Protein AF-A0A2G9P6G5-F1 (afdb_monomer_lite)

Radius of gyration: 18.5 Å; chains: 1; bounding box: 48×15×50 Å

Foldseek 3Di:
DDDDPDDPPPDPPPPVQLVVLVVLLVVLVVVQVVVVVVVDPDRPVVSVVSNVVSVVSNVVVVVVVD

Structure (mmCIF, N/CA/C/O backbone):
data_AF-A0A2G9P6G5-F1
#
_entry.id   AF-A0A2G9P6G5-F1
#
loop_
_atom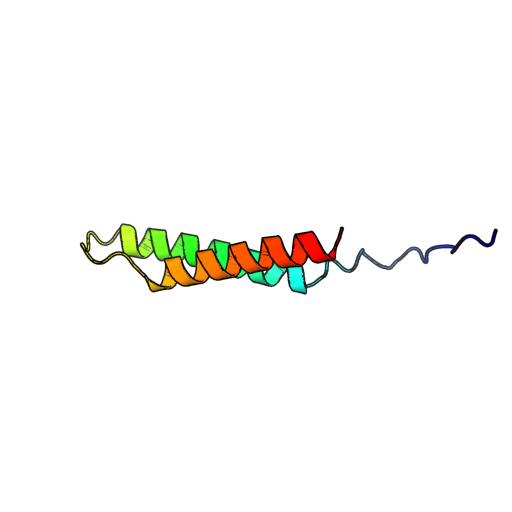_site.group_PDB
_atom_site.id
_atom_site.type_symbol
_atom_site.label_atom_id
_atom_site.label_alt_id
_atom_site.label_comp_id
_atom_site.label_asym_id
_atom_site.label_entity_id
_atom_site.label_seq_id
_atom_site.pdbx_PDB_ins_code
_atom_site.Cartn_x
_atom_site.Cartn_y
_atom_site.Cartn_z
_atom_site.occupancy
_atom_site.B_iso_or_equiv
_atom_site.auth_seq_id
_atom_site.auth_comp_id
_atom_site.auth_asym_id
_atom_site.auth_atom_id
_atom_site.pdbx_PDB_model_num
ATOM 1 N N . MET A 1 1 ? 30.323 -7.006 -33.602 1.00 53.25 1 MET A N 1
ATOM 2 C CA . MET A 1 1 ? 30.510 -7.077 -32.137 1.00 53.25 1 MET A CA 1
ATOM 3 C C . MET A 1 1 ? 31.232 -5.812 -31.698 1.00 53.25 1 MET A C 1
ATOM 5 O O . MET A 1 1 ? 32.434 -5.725 -31.897 1.00 53.25 1 MET A O 1
ATOM 9 N N . LEU A 1 2 ? 30.514 -4.803 -31.200 1.00 45.50 2 LEU A N 1
ATOM 10 C CA . LEU A 1 2 ? 31.124 -3.607 -30.609 1.00 45.50 2 LEU A CA 1
ATOM 11 C C . LEU A 1 2 ? 30.555 -3.470 -29.196 1.00 45.50 2 LEU A C 1
ATOM 13 O O . LEU A 1 2 ? 29.382 -3.151 -29.022 1.00 45.50 2 LEU A O 1
ATOM 17 N N . GLY A 1 3 ? 31.372 -3.827 -28.205 1.00 53.66 3 GLY A N 1
ATOM 18 C CA . GLY A 1 3 ? 31.020 -3.737 -26.796 1.00 53.66 3 GLY A CA 1
ATOM 19 C C . GLY A 1 3 ? 30.833 -2.280 -26.394 1.00 53.66 3 GLY A C 1
ATOM 20 O O . GLY A 1 3 ? 31.751 -1.471 -26.539 1.00 53.66 3 GLY A O 1
ATOM 21 N N . GLN A 1 4 ? 29.646 -1.956 -25.883 1.00 52.97 4 GLN A N 1
ATOM 22 C CA . GLN A 1 4 ? 29.429 -0.714 -25.158 1.00 52.97 4 GLN A CA 1
ATOM 23 C C . GLN A 1 4 ? 30.280 -0.744 -23.888 1.00 52.97 4 GLN A C 1
ATOM 25 O O . GLN A 1 4 ? 29.988 -1.443 -22.920 1.00 52.97 4 GLN A O 1
ATOM 30 N N . LYS A 1 5 ? 31.385 -0.008 -23.937 1.00 52.06 5 LYS A N 1
ATOM 31 C CA . LYS A 1 5 ? 32.283 0.241 -22.819 1.00 52.06 5 LYS A CA 1
ATOM 32 C C . LYS A 1 5 ? 31.561 1.203 -21.871 1.00 52.06 5 LYS A C 1
ATOM 34 O O . LYS A 1 5 ? 31.508 2.400 -22.133 1.00 52.06 5 LYS A O 1
ATOM 39 N N . GLY A 1 6 ? 30.938 0.648 -20.832 1.00 54.28 6 GLY A N 1
ATOM 40 C CA . GLY A 1 6 ? 30.243 1.406 -19.794 1.00 54.28 6 GLY A CA 1
ATOM 41 C C . GLY A 1 6 ? 31.173 2.415 -19.119 1.00 54.28 6 GLY A C 1
ATOM 42 O O . GLY A 1 6 ? 32.319 2.102 -18.791 1.00 54.28 6 GLY A O 1
ATOM 43 N N . ILE A 1 7 ? 30.675 3.636 -18.947 1.00 65.31 7 ILE A N 1
ATOM 44 C CA . ILE A 1 7 ? 31.353 4.728 -18.250 1.00 65.31 7 ILE A CA 1
ATOM 45 C C . ILE A 1 7 ? 31.341 4.404 -16.741 1.00 65.31 7 ILE A C 1
ATOM 47 O O . ILE A 1 7 ? 30.264 4.182 -16.184 1.00 65.31 7 ILE A O 1
ATOM 51 N N . PRO A 1 8 ? 32.498 4.351 -16.051 1.00 53.66 8 PRO A N 1
ATOM 52 C CA . PRO A 1 8 ? 32.565 4.015 -14.631 1.00 53.66 8 PRO A CA 1
ATOM 53 C C . PRO A 1 8 ? 32.206 5.253 -13.800 1.00 53.66 8 PRO A C 1
ATOM 55 O O . PRO A 1 8 ? 33.070 6.050 -13.448 1.00 53.66 8 PRO A O 1
ATOM 58 N N . GLY A 1 9 ? 30.922 5.463 -13.530 1.00 55.59 9 GLY A N 1
ATOM 59 C CA . GLY A 1 9 ? 30.483 6.612 -12.729 1.00 55.59 9 GLY A CA 1
ATOM 60 C C . GLY A 1 9 ? 28.988 6.891 -12.757 1.00 55.59 9 GLY A C 1
ATOM 61 O O . GLY A 1 9 ? 28.493 7.647 -11.926 1.00 55.59 9 GLY A O 1
ATOM 62 N N . GLU A 1 10 ? 28.244 6.259 -13.662 1.00 52.00 10 GLU A N 1
ATOM 63 C CA . GLU A 1 10 ? 26.790 6.323 -13.624 1.00 52.00 10 GLU A CA 1
ATOM 64 C C . GLU A 1 10 ? 26.296 5.310 -12.590 1.00 52.00 10 GLU A C 1
ATOM 66 O O . GLU A 1 10 ? 26.153 4.121 -12.877 1.00 52.00 10 GLU A O 1
ATOM 71 N N . LEU A 1 11 ? 26.082 5.778 -11.350 1.00 57.47 11 LEU A N 1
ATOM 72 C CA . LEU A 1 11 ? 25.264 5.039 -10.391 1.00 57.47 11 LEU A CA 1
ATOM 73 C C . LEU A 1 11 ? 23.993 4.617 -11.136 1.00 57.47 11 LEU A C 1
ATOM 75 O O . LEU A 1 11 ? 23.387 5.484 -11.778 1.00 57.47 11 LEU A O 1
ATOM 79 N N . PRO A 1 12 ? 23.594 3.331 -11.080 1.00 56.72 12 PRO A N 1
ATOM 80 C CA . PRO A 1 12 ? 22.375 2.882 -11.730 1.00 56.72 12 PRO A CA 1
ATOM 81 C C . PRO A 1 12 ? 21.284 3.850 -11.311 1.00 56.72 12 PRO A C 1
ATOM 83 O O . PRO A 1 12 ? 21.060 4.074 -10.121 1.00 56.72 12 PRO A O 1
ATOM 86 N N . LYS A 1 13 ? 20.701 4.522 -12.304 1.00 53.12 13 LYS A N 1
ATOM 87 C CA . LYS A 1 13 ? 19.636 5.494 -12.118 1.00 53.12 13 LYS A CA 1
ATOM 88 C C . LYS A 1 13 ? 18.439 4.681 -11.658 1.00 53.12 13 LYS A C 1
ATOM 90 O O . LYS A 1 13 ? 17.602 4.304 -12.473 1.00 53.12 13 LYS A O 1
ATOM 95 N N . TYR A 1 14 ? 18.429 4.309 -10.375 1.00 55.16 14 TYR A N 1
ATOM 96 C CA . TYR A 1 14 ? 17.316 3.653 -9.719 1.00 55.16 14 TYR A CA 1
ATOM 97 C C . TYR A 1 14 ? 16.160 4.595 -9.958 1.00 55.16 14 TYR A C 1
ATOM 99 O O . TYR A 1 14 ? 16.125 5.714 -9.445 1.00 55.16 14 TYR A O 1
ATOM 107 N N . SER A 1 15 ? 15.337 4.188 -10.914 1.00 57.91 15 SER A N 1
ATOM 108 C CA . SER A 1 15 ? 14.328 5.020 -11.523 1.00 57.91 15 SER A CA 1
ATOM 109 C C . SER A 1 15 ? 13.491 5.581 -10.388 1.00 57.91 15 SER A C 1
ATOM 111 O O . SER A 1 15 ? 12.834 4.824 -9.679 1.00 57.91 15 SER A O 1
ATOM 113 N N . VAL A 1 16 ? 13.563 6.894 -10.163 1.00 56.69 16 VAL A N 1
ATOM 114 C CA . VAL A 1 16 ? 12.846 7.588 -9.077 1.00 56.69 16 VAL A CA 1
ATOM 115 C C . VAL A 1 16 ? 11.347 7.232 -9.111 1.00 56.69 16 VAL A C 1
ATOM 117 O O . VAL A 1 16 ? 10.688 7.178 -8.077 1.00 56.69 16 VAL A O 1
ATOM 120 N N . PHE A 1 17 ? 10.848 6.848 -10.293 1.00 59.38 17 PHE A N 1
ATOM 121 C CA . PHE A 1 17 ? 9.525 6.276 -10.537 1.00 59.38 17 PHE A CA 1
ATOM 122 C C . PHE A 1 17 ? 9.179 5.009 -9.733 1.00 59.38 17 PHE A C 1
ATOM 124 O O . PHE A 1 17 ? 8.002 4.809 -9.453 1.00 59.38 17 PHE A O 1
ATOM 131 N N . SER A 1 18 ? 10.145 4.176 -9.331 1.00 66.75 18 SER A N 1
ATOM 132 C CA . SER A 1 18 ? 9.891 2.979 -8.505 1.00 66.75 18 SER A CA 1
ATOM 133 C C . SER A 1 18 ? 9.828 3.271 -7.004 1.00 66.75 18 SER A C 1
ATOM 135 O O . SER A 1 18 ? 9.230 2.500 -6.259 1.00 66.75 18 SER A O 1
ATOM 137 N N . ILE A 1 19 ? 10.435 4.366 -6.536 1.00 81.00 19 ILE A N 1
ATOM 138 C CA . ILE A 1 19 ? 10.521 4.675 -5.097 1.00 81.00 19 ILE A CA 1
ATOM 139 C C . ILE A 1 19 ? 9.239 5.354 -4.602 1.00 81.00 19 ILE A C 1
ATOM 141 O O . ILE A 1 19 ? 8.792 5.096 -3.486 1.00 81.00 19 ILE A O 1
ATOM 145 N N . ILE A 1 20 ? 8.619 6.188 -5.441 1.00 84.06 20 ILE A N 1
ATOM 146 C CA . ILE A 1 20 ? 7.376 6.907 -5.123 1.00 84.06 20 ILE A CA 1
ATOM 147 C C . ILE A 1 20 ? 6.249 5.965 -4.651 1.00 84.06 20 ILE A C 1
ATOM 149 O O . ILE A 1 20 ? 5.736 6.183 -3.553 1.00 84.06 20 ILE A O 1
ATOM 153 N N . PRO A 1 21 ? 5.865 4.904 -5.392 1.00 83.88 21 PRO A N 1
ATOM 154 C CA . PRO A 1 21 ? 4.794 4.012 -4.94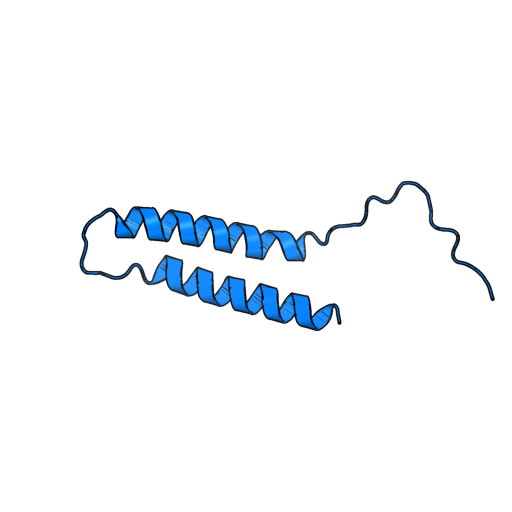5 1.00 83.88 21 PRO A CA 1
ATOM 155 C C . PRO A 1 21 ? 5.161 3.236 -3.671 1.00 83.88 21 PRO A C 1
ATOM 157 O O . PRO A 1 21 ? 4.281 2.932 -2.871 1.00 83.88 21 PRO A O 1
ATOM 160 N N . LEU A 1 22 ? 6.449 2.971 -3.430 1.00 86.31 22 LEU A N 1
ATOM 161 C CA . LEU A 1 22 ? 6.913 2.335 -2.196 1.00 86.31 22 LEU A CA 1
ATOM 162 C C . LEU A 1 22 ? 6.732 3.258 -0.977 1.00 86.31 22 LEU A C 1
ATOM 164 O O . LEU A 1 22 ? 6.257 2.816 0.067 1.00 86.31 22 LEU A O 1
ATOM 168 N N . LEU A 1 23 ? 7.060 4.546 -1.116 1.00 89.38 23 LEU A N 1
ATOM 169 C CA . LEU A 1 23 ? 6.844 5.551 -0.069 1.00 89.38 23 LEU A CA 1
ATOM 170 C C . LEU A 1 23 ? 5.357 5.725 0.255 1.00 89.38 23 LEU A C 1
ATOM 172 O O . LEU A 1 23 ? 4.991 5.762 1.429 1.00 89.38 23 LEU A O 1
ATOM 176 N N . ILE A 1 24 ? 4.504 5.792 -0.772 1.00 89.62 24 ILE A N 1
ATOM 177 C CA . ILE A 1 24 ? 3.048 5.908 -0.597 1.00 89.62 24 ILE A CA 1
ATOM 178 C C . ILE A 1 24 ? 2.497 4.672 0.123 1.00 89.62 24 ILE A C 1
ATOM 180 O O . ILE A 1 24 ? 1.670 4.814 1.024 1.00 89.62 24 ILE A O 1
ATOM 184 N N . LEU A 1 25 ? 2.988 3.473 -0.209 1.00 89.00 25 LEU A N 1
ATOM 185 C CA . LEU A 1 25 ? 2.608 2.235 0.471 1.00 89.00 25 LEU A CA 1
ATOM 186 C C . LEU A 1 25 ? 2.946 2.291 1.969 1.00 89.00 25 LEU A C 1
ATOM 188 O O . LEU A 1 25 ? 2.077 2.037 2.801 1.00 89.00 25 LEU A O 1
ATOM 192 N N . ILE A 1 26 ? 4.180 2.670 2.318 1.00 91.00 26 ILE A N 1
ATOM 193 C CA . ILE A 1 26 ? 4.630 2.763 3.718 1.00 91.00 26 ILE A CA 1
ATOM 194 C C . ILE A 1 26 ? 3.804 3.798 4.486 1.00 91.00 26 ILE A C 1
ATOM 196 O O . ILE A 1 26 ? 3.332 3.512 5.587 1.00 91.00 26 ILE A O 1
ATOM 200 N N . LEU A 1 27 ? 3.588 4.977 3.898 1.00 91.88 27 LEU A N 1
ATOM 201 C CA . LEU A 1 27 ? 2.800 6.042 4.516 1.00 91.88 27 LEU A CA 1
ATOM 202 C C . LEU A 1 27 ? 1.350 5.600 4.757 1.00 91.88 27 LEU A C 1
ATOM 204 O O . LEU A 1 27 ? 0.798 5.853 5.824 1.00 91.88 27 LEU A O 1
ATOM 208 N N . SER A 1 28 ? 0.761 4.882 3.799 1.00 89.00 28 SER A N 1
ATOM 209 C CA . SER A 1 28 ? -0.603 4.350 3.908 1.00 89.00 28 SER A CA 1
ATOM 210 C C . SER A 1 28 ? -0.719 3.291 4.998 1.00 89.00 28 SER A C 1
ATOM 212 O O . SER A 1 28 ? -1.700 3.280 5.732 1.00 89.00 28 SER A O 1
ATOM 214 N N . VAL A 1 29 ? 0.280 2.418 5.150 1.00 89.25 29 VAL A N 1
ATOM 215 C CA . VAL A 1 29 ? 0.303 1.421 6.231 1.00 89.25 29 VAL A CA 1
ATOM 216 C C . VAL A 1 29 ? 0.430 2.099 7.595 1.00 89.25 29 VAL A C 1
ATOM 218 O O . VAL A 1 29 ? -0.314 1.751 8.509 1.00 89.25 29 VAL A O 1
ATOM 221 N N . LEU A 1 30 ? 1.326 3.083 7.738 1.00 90.12 30 LEU A N 1
ATOM 222 C CA . LEU A 1 30 ? 1.464 3.843 8.987 1.00 90.12 30 LEU A CA 1
ATOM 223 C C . LEU A 1 30 ? 0.160 4.553 9.356 1.00 90.12 30 LEU A C 1
ATOM 225 O O . LEU A 1 30 ? -0.275 4.474 10.501 1.00 90.12 30 LEU A O 1
ATOM 229 N N . TRP A 1 31 ? -0.474 5.201 8.381 1.00 87.75 31 TRP A N 1
ATOM 230 C CA . TRP A 1 31 ? -1.744 5.891 8.579 1.00 87.75 31 TRP A CA 1
ATOM 231 C C . TRP A 1 31 ? -2.862 4.905 8.944 1.00 87.75 31 TRP A C 1
ATOM 233 O O . TRP A 1 31 ? -3.594 5.121 9.905 1.00 87.75 31 TRP A O 1
ATOM 243 N N . PHE A 1 32 ? -2.950 3.768 8.252 1.00 85.88 32 PHE A N 1
ATOM 244 C CA . PHE A 1 32 ? -3.912 2.720 8.585 1.00 85.88 32 PHE A CA 1
ATOM 245 C C . PHE A 1 32 ? -3.747 2.224 10.026 1.00 85.88 32 PHE A C 1
ATOM 247 O O . PHE A 1 32 ? -4.738 2.038 10.722 1.00 85.88 32 PHE A O 1
ATOM 254 N N . LEU A 1 33 ? -2.508 2.028 10.487 1.00 85.62 33 LEU A N 1
ATOM 255 C CA . LEU A 1 33 ? -2.224 1.598 11.859 1.00 85.62 33 LEU A CA 1
ATOM 256 C C . LEU A 1 33 ? -2.579 2.666 12.899 1.00 85.62 33 LEU A C 1
ATOM 258 O O . LEU A 1 33 ? -3.019 2.306 13.990 1.00 85.62 33 LEU A O 1
ATOM 262 N N . ASP A 1 34 ? -2.388 3.945 12.577 1.00 85.38 34 ASP A N 1
ATOM 263 C CA . ASP A 1 34 ? -2.767 5.064 13.444 1.00 85.38 34 ASP A CA 1
ATOM 264 C C . ASP A 1 34 ? -4.293 5.155 13.596 1.00 85.38 34 ASP A C 1
ATOM 266 O O . ASP A 1 34 ? -4.809 5.146 14.715 1.00 85.38 34 ASP A O 1
ATOM 270 N N . GLU A 1 35 ? -5.027 5.103 12.480 1.00 81.44 35 GLU A N 1
ATOM 271 C CA . GLU A 1 35 ? -6.493 5.114 12.505 1.00 81.44 35 GLU A CA 1
ATOM 272 C C . GLU A 1 35 ? -7.082 3.832 13.104 1.00 81.44 35 GLU A C 1
ATOM 274 O O . GLU A 1 35 ? -8.049 3.910 13.851 1.00 81.44 35 GLU A O 1
ATOM 279 N N . ALA A 1 36 ? -6.481 2.661 12.871 1.00 77.25 36 ALA A N 1
ATOM 280 C CA . ALA A 1 36 ? -6.937 1.400 13.465 1.00 77.25 36 ALA A CA 1
ATOM 281 C C . ALA A 1 36 ? -6.717 1.335 14.988 1.00 77.25 36 ALA A C 1
ATOM 283 O O . ALA A 1 36 ? -7.395 0.576 15.684 1.00 77.25 36 ALA A O 1
ATOM 284 N N . LYS A 1 37 ? -5.764 2.113 15.519 1.00 73.50 37 LYS A N 1
ATOM 285 C CA . LYS A 1 37 ? -5.514 2.231 16.963 1.00 73.50 37 LYS A CA 1
ATOM 286 C C . LYS A 1 37 ? -6.629 2.986 17.677 1.00 73.50 37 LYS A C 1
ATOM 288 O O . LYS A 1 37 ? -6.914 2.719 18.846 1.00 73.50 37 LYS A O 1
ATOM 293 N N . ILE A 1 38 ? -7.236 3.941 16.982 1.00 70.12 38 ILE A N 1
ATOM 294 C CA . ILE A 1 38 ? -8.413 4.661 17.440 1.00 70.12 38 ILE A CA 1
ATOM 295 C C . ILE A 1 38 ? -9.574 3.709 17.165 1.00 70.12 38 ILE A C 1
ATOM 297 O O . ILE A 1 38 ? -9.958 3.545 16.020 1.00 70.12 38 ILE A O 1
ATOM 301 N N . ILE A 1 39 ? -10.071 3.015 18.196 1.00 60.84 39 ILE A N 1
ATOM 302 C CA . ILE A 1 39 ? -11.140 1.999 18.117 1.00 60.84 39 ILE A CA 1
ATOM 303 C C . ILE A 1 39 ? -12.418 2.646 17.561 1.00 60.84 39 ILE A C 1
ATOM 305 O O . ILE A 1 39 ? -13.327 3.027 18.295 1.00 60.84 39 ILE A O 1
ATOM 309 N N . ASN A 1 40 ? -12.458 2.828 16.252 1.00 58.50 40 ASN A N 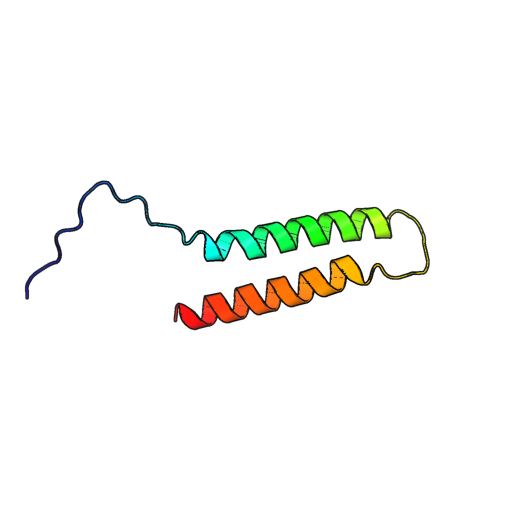1
ATOM 310 C CA . ASN A 1 40 ? -13.511 3.491 15.526 1.00 58.50 40 ASN A CA 1
ATOM 311 C C . ASN A 1 40 ? -13.983 2.484 14.488 1.00 58.50 40 ASN A C 1
ATOM 313 O O . ASN A 1 40 ? -13.211 2.004 13.663 1.00 58.50 40 ASN A O 1
ATOM 317 N N . THR A 1 41 ? -15.261 2.126 14.547 1.00 61.44 41 THR A N 1
ATOM 318 C CA . THR A 1 41 ? -15.891 1.127 13.668 1.00 61.44 41 THR A CA 1
ATOM 319 C C . THR A 1 41 ? -15.881 1.551 12.188 1.00 61.44 41 THR A C 1
ATOM 321 O O . THR A 1 41 ? -16.304 0.796 11.317 1.00 61.44 41 THR A O 1
ATOM 324 N N . ASN A 1 42 ? -15.390 2.756 11.884 1.00 72.50 42 ASN A N 1
ATOM 325 C CA . ASN A 1 42 ? -15.140 3.219 10.531 1.00 72.50 42 ASN A CA 1
ATOM 326 C C . ASN A 1 42 ? -13.785 2.708 10.042 1.00 72.50 42 ASN A C 1
ATOM 328 O O . ASN A 1 42 ? -12.735 3.176 10.473 1.00 72.50 42 ASN A O 1
ATOM 332 N N . ILE A 1 43 ? -13.822 1.759 9.107 1.00 72.69 43 ILE A N 1
ATOM 333 C CA . ILE A 1 43 ? -12.632 1.328 8.374 1.00 72.69 43 ILE A CA 1
ATOM 334 C C . ILE A 1 43 ? -12.048 2.558 7.667 1.00 72.69 43 ILE A C 1
ATOM 336 O O . ILE A 1 43 ? -12.767 3.192 6.887 1.00 72.69 43 ILE A O 1
ATOM 340 N N . PRO A 1 44 ? -10.764 2.887 7.882 1.00 78.75 44 PRO A N 1
ATOM 341 C CA . PRO A 1 44 ? -10.139 4.024 7.230 1.00 78.75 44 PRO A CA 1
ATOM 342 C C . PRO A 1 44 ? -9.995 3.722 5.734 1.00 78.75 44 PRO A C 1
ATOM 344 O O . PRO A 1 44 ? -9.060 3.057 5.286 1.00 78.75 44 PRO A O 1
ATOM 347 N N . TRP A 1 45 ? -10.966 4.177 4.938 1.00 81.69 45 TRP A N 1
ATOM 348 C CA . TRP A 1 45 ? -11.033 3.897 3.500 1.00 81.69 45 TRP A CA 1
ATOM 349 C C . TRP A 1 45 ? -9.886 4.552 2.726 1.00 81.69 45 TRP A C 1
ATOM 351 O O . TRP A 1 45 ? -9.465 4.044 1.688 1.00 81.69 45 TRP A O 1
ATOM 361 N N . LEU A 1 46 ? -9.366 5.676 3.224 1.00 84.75 46 LEU A N 1
ATOM 362 C CA . LEU A 1 46 ? -8.415 6.517 2.499 1.00 84.75 46 LEU A CA 1
ATOM 363 C C . LEU A 1 46 ? -7.037 5.836 2.423 1.00 84.75 46 LEU A C 1
ATOM 365 O O . LEU A 1 46 ? -6.540 5.647 1.309 1.00 84.75 46 LEU A O 1
ATOM 369 N N . PRO A 1 47 ? -6.467 5.344 3.545 1.00 85.38 47 PRO A N 1
ATOM 370 C CA . PRO A 1 47 ? -5.270 4.505 3.515 1.00 85.38 47 PRO A CA 1
ATOM 371 C C . PRO A 1 47 ? -5.424 3.247 2.651 1.00 85.38 47 PRO A C 1
ATOM 373 O O . PRO A 1 47 ? -4.493 2.863 1.945 1.00 85.38 47 PRO A O 1
ATOM 376 N N . VAL A 1 48 ? -6.604 2.618 2.659 1.00 86.94 48 VAL A N 1
ATOM 377 C CA . VAL A 1 48 ? -6.871 1.397 1.879 1.00 86.94 48 VAL A CA 1
ATOM 378 C C . VAL A 1 48 ? -6.821 1.674 0.374 1.00 86.94 48 VAL A C 1
ATOM 380 O O . VAL A 1 48 ? -6.176 0.929 -0.366 1.00 86.94 48 VAL A O 1
ATOM 383 N N . ILE A 1 49 ? -7.434 2.767 -0.090 1.00 90.94 49 ILE A N 1
ATOM 384 C CA . ILE A 1 49 ? -7.399 3.169 -1.505 1.00 90.94 49 ILE A CA 1
ATOM 385 C C . ILE A 1 49 ? -5.956 3.427 -1.958 1.00 90.94 49 ILE A C 1
ATOM 387 O O . ILE A 1 49 ? -5.542 2.932 -3.00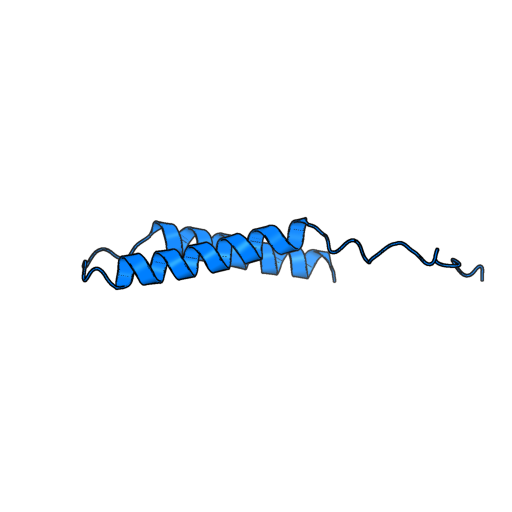9 1.00 90.94 49 ILE A O 1
ATOM 391 N N . PHE A 1 50 ? -5.162 4.142 -1.156 1.00 87.81 50 PHE A N 1
ATOM 392 C CA . PHE A 1 50 ? -3.755 4.388 -1.484 1.00 87.81 50 PHE A CA 1
ATOM 393 C C . PHE A 1 50 ? -2.920 3.107 -1.541 1.00 87.81 50 PHE A C 1
ATOM 395 O O . PHE A 1 50 ? -2.026 2.992 -2.386 1.00 87.81 50 PHE A O 1
ATOM 402 N N . MET A 1 51 ? -3.233 2.128 -0.693 1.00 88.62 51 MET A N 1
ATOM 403 C CA . MET A 1 51 ? -2.576 0.826 -0.704 1.00 88.62 51 MET A CA 1
ATOM 404 C C . MET A 1 51 ? -2.854 0.083 -2.020 1.00 88.62 51 MET A C 1
ATOM 406 O O . MET A 1 51 ? -1.916 -0.383 -2.665 1.00 88.62 51 MET A O 1
ATOM 410 N N . ILE A 1 52 ? -4.111 0.060 -2.479 1.00 90.56 52 ILE A N 1
ATOM 411 C CA . ILE A 1 52 ? -4.506 -0.574 -3.751 1.00 90.56 52 ILE A CA 1
ATOM 412 C C . ILE A 1 52 ? -3.813 0.099 -4.942 1.00 90.56 52 ILE A C 1
ATOM 414 O O . ILE A 1 52 ? -3.243 -0.587 -5.794 1.00 90.56 52 ILE A O 1
ATOM 418 N N . ILE A 1 53 ? -3.816 1.435 -4.992 1.00 90.44 53 ILE A N 1
ATOM 419 C CA . ILE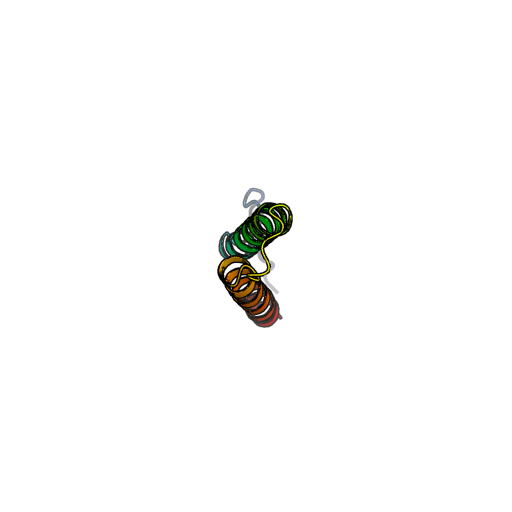 A 1 53 ? -3.174 2.198 -6.075 1.00 90.44 53 ILE A CA 1
ATOM 420 C C . ILE A 1 53 ? -1.666 1.927 -6.101 1.00 90.44 53 ILE A C 1
ATOM 422 O O . ILE A 1 53 ? -1.101 1.692 -7.170 1.00 90.44 53 ILE A O 1
ATOM 426 N N . SER A 1 54 ? -1.017 1.910 -4.935 1.00 87.12 54 SER A N 1
ATOM 427 C CA . SER A 1 54 ? 0.425 1.656 -4.828 1.00 87.12 54 SER A CA 1
ATOM 428 C C . SER A 1 54 ? 0.788 0.246 -5.289 1.00 87.12 54 SER A C 1
ATOM 430 O O . SER A 1 54 ? 1.731 0.081 -6.061 1.00 87.12 54 SER A O 1
ATOM 432 N N . VAL A 1 55 ? 0.015 -0.768 -4.887 1.00 88.06 55 VAL A N 1
ATOM 433 C CA . VAL A 1 55 ? 0.218 -2.155 -5.336 1.00 88.06 55 VAL A CA 1
ATOM 434 C C . VAL A 1 55 ? 0.012 -2.274 -6.848 1.00 88.06 55 VAL A C 1
ATOM 436 O O . VAL A 1 55 ? 0.856 -2.853 -7.532 1.00 88.06 55 VAL A O 1
ATOM 439 N N . GLY A 1 56 ? -1.052 -1.674 -7.391 1.00 87.56 56 GLY A N 1
ATOM 440 C CA . GLY A 1 56 ? -1.302 -1.650 -8.835 1.00 87.56 56 GLY A CA 1
ATOM 441 C C . GLY A 1 56 ? -0.166 -0.987 -9.617 1.00 87.56 56 GLY A C 1
ATOM 442 O O . GLY A 1 56 ? 0.253 -1.497 -10.656 1.00 87.56 56 GLY A O 1
ATOM 443 N N . TRP A 1 57 ? 0.395 0.100 -9.087 1.00 85.50 57 TRP A N 1
ATOM 444 C CA . TRP A 1 57 ? 1.532 0.793 -9.689 1.00 85.50 57 TRP A CA 1
ATOM 445 C C . TRP A 1 57 ? 2.809 -0.049 -9.662 1.00 85.50 57 TRP A C 1
ATOM 447 O O . TRP A 1 57 ? 3.515 -0.117 -10.668 1.00 85.50 57 TRP A O 1
ATOM 457 N N . ILE A 1 58 ? 3.108 -0.708 -8.538 1.00 84.94 58 ILE A N 1
ATOM 458 C CA . ILE A 1 58 ? 4.278 -1.589 -8.406 1.00 84.94 58 ILE A CA 1
ATOM 459 C C . ILE A 1 58 ? 4.177 -2.750 -9.398 1.00 84.94 58 ILE A C 1
ATOM 461 O O . ILE A 1 58 ? 5.140 -3.020 -10.114 1.00 84.94 58 ILE A O 1
ATOM 465 N N . LEU A 1 59 ? 3.009 -3.391 -9.496 1.00 85.06 59 LEU A N 1
ATOM 466 C CA . LEU A 1 59 ? 2.775 -4.487 -10.440 1.00 85.06 59 LEU A CA 1
ATOM 467 C C . LEU A 1 59 ? 2.878 -4.018 -11.897 1.00 85.06 59 LEU A C 1
ATOM 469 O O . LEU A 1 59 ? 3.556 -4.656 -12.701 1.00 85.06 59 LEU A O 1
ATOM 473 N N . TYR A 1 60 ? 2.273 -2.877 -12.235 1.00 82.00 60 TYR A N 1
ATOM 474 C CA . TYR A 1 60 ? 2.350 -2.301 -13.580 1.00 82.00 60 TYR A CA 1
ATOM 475 C C . TYR A 1 60 ? 3.780 -1.893 -13.966 1.00 82.00 60 TYR A C 1
ATOM 477 O O . TYR A 1 60 ? 4.238 -2.175 -15.075 1.00 82.00 60 TYR A O 1
ATOM 485 N N . SER A 1 61 ? 4.511 -1.251 -13.051 1.00 75.38 61 SER A N 1
ATOM 486 C CA . SER A 1 61 ? 5.905 -0.866 -13.279 1.00 75.38 61 SER A CA 1
ATOM 487 C C . SER A 1 61 ? 6.827 -2.081 -13.351 1.00 75.38 61 SER A C 1
ATOM 489 O O . SER A 1 61 ? 7.775 -2.064 -14.130 1.00 75.38 61 SER A O 1
ATOM 491 N N . GLY A 1 62 ? 6.563 -3.124 -12.561 1.00 70.81 62 GLY A N 1
ATOM 492 C CA . GLY A 1 62 ? 7.298 -4.384 -12.626 1.00 70.81 62 GLY A CA 1
ATOM 493 C C . GLY A 1 62 ? 7.090 -5.091 -13.965 1.00 70.81 62 GLY A C 1
ATOM 494 O O . GLY A 1 62 ? 8.059 -5.530 -14.572 1.00 70.81 62 GLY A O 1
ATOM 495 N N . HIS A 1 63 ? 5.854 -5.103 -14.474 1.00 63.12 63 HIS A N 1
ATOM 496 C CA . HIS A 1 63 ? 5.521 -5.672 -15.782 1.00 63.12 63 HIS A CA 1
ATOM 497 C C . HIS A 1 63 ? 6.179 -4.922 -16.950 1.00 63.12 63 HIS A C 1
ATOM 499 O O . HIS A 1 63 ? 6.575 -5.540 -17.926 1.00 63.12 63 HIS A O 1
ATOM 505 N N . LYS A 1 64 ? 6.317 -3.592 -16.882 1.00 57.81 64 LYS A N 1
ATOM 506 C CA . LYS A 1 64 ? 6.997 -2.806 -17.933 1.00 57.81 64 LYS A CA 1
ATOM 507 C C . LYS A 1 64 ? 8.513 -3.022 -18.012 1.00 57.81 64 LYS A C 1
ATOM 509 O O . LYS A 1 64 ? 9.116 -2.590 -18.990 1.00 57.81 64 LYS A O 1
ATOM 514 N N . ASN A 1 65 ? 9.114 -3.616 -16.982 1.00 56.88 65 ASN A N 1
ATOM 515 C CA . ASN A 1 65 ? 10.550 -3.886 -16.910 1.00 56.88 65 ASN A CA 1
ATOM 516 C C . ASN A 1 65 ? 10.911 -5.342 -17.283 1.00 56.88 65 ASN A C 1
ATOM 518 O O . ASN A 1 65 ? 12.090 -5.689 -17.209 1.00 56.88 65 ASN A O 1
ATOM 522 N N . MET A 1 66 ? 9.925 -6.175 -17.647 1.00 50.72 66 MET A N 1
ATOM 523 C CA . MET A 1 66 ? 10.098 -7.513 -18.239 1.00 50.72 66 MET A CA 1
ATOM 524 C C . MET A 1 66 ? 9.894 -7.450 -19.752 1.00 50.72 66 MET A C 1
ATOM 526 O O . MET A 1 66 ? 10.618 -8.188 -20.454 1.00 50.72 66 MET A O 1
#

Secondary structure (DSSP, 8-state):
-------TT------HHHHHHHHHHHHHHHHHHHHHHS--SS--HHHHHHHHHHHHHHHHHHHTT-

pLDDT: mean 73.78, std 14.62, range [45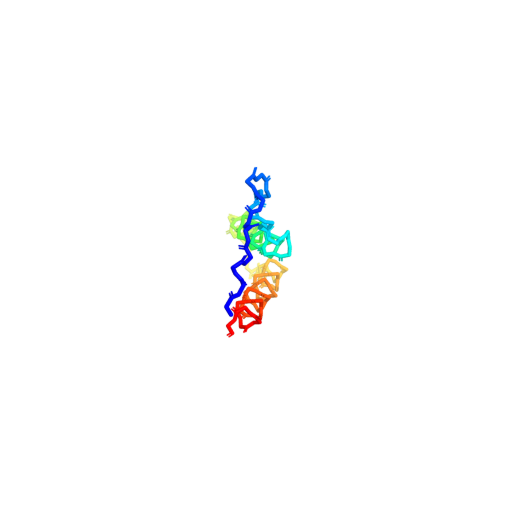.5, 91.88]

Sequence (66 aa):
MLGQKGIPGELPKYSVFSIIPLLILILSVLWFLDEAKIINTNIPWLPVIFMIISVGWILYSGHKNM